Protein AF-A0A9E3BWN0-F1 (afdb_monomer_lite)

Structure (mmCIF, N/CA/C/O backbone):
data_AF-A0A9E3BWN0-F1
#
_entry.id   AF-A0A9E3BWN0-F1
#
loop_
_atom_site.group_PDB
_atom_site.id
_atom_site.type_symbol
_atom_site.label_atom_id
_atom_site.label_alt_id
_atom_site.label_comp_id
_atom_site.label_asym_id
_atom_site.label_entity_id
_atom_site.label_seq_id
_atom_site.pdbx_PDB_ins_code
_atom_site.Cartn_x
_atom_site.Cartn_y
_atom_site.Cartn_z
_atom_site.occupancy
_atom_site.B_iso_or_equiv
_atom_site.auth_seq_id
_atom_site.auth_comp_id
_atom_site.auth_asym_id
_atom_site.auth_atom_id
_atom_site.pdbx_PDB_model_num
ATOM 1 N N . MET A 1 1 ? -15.483 2.558 22.874 1.00 86.69 1 MET A N 1
ATOM 2 C CA . MET A 1 1 ? -15.690 1.824 21.603 1.00 86.69 1 MET A CA 1
ATOM 3 C C . MET A 1 1 ? -14.440 1.974 20.752 1.00 86.69 1 MET A C 1
ATOM 5 O O . MET A 1 1 ? -13.820 3.026 20.837 1.00 86.69 1 MET A O 1
ATOM 9 N N . LYS A 1 2 ? -14.046 0.947 19.989 1.00 94.44 2 LYS A N 1
ATOM 10 C CA . LYS A 1 2 ? -12.927 1.053 19.035 1.00 94.44 2 LYS A CA 1
ATOM 11 C C . LYS A 1 2 ? -13.442 1.607 17.700 1.00 94.44 2 LYS A C 1
ATOM 13 O O . LYS A 1 2 ? -14.548 1.223 17.316 1.00 94.44 2 LYS A O 1
ATOM 18 N N . PRO A 1 3 ? -12.687 2.469 16.999 1.00 98.25 3 PRO A N 1
ATOM 19 C CA . PRO A 1 3 ? -13.048 2.901 15.655 1.00 98.25 3 PRO A CA 1
ATOM 20 C C . PRO A 1 3 ? -13.064 1.715 14.685 1.00 98.25 3 PRO A C 1
ATOM 22 O O . PRO A 1 3 ? -12.302 0.754 14.841 1.00 98.25 3 PRO A O 1
ATOM 25 N N . VAL A 1 4 ? -13.930 1.804 13.678 1.00 98.25 4 VAL A N 1
ATOM 26 C CA . VAL A 1 4 ? -13.941 0.903 12.522 1.00 98.25 4 VAL A CA 1
ATOM 27 C C . VAL A 1 4 ? -13.221 1.618 11.384 1.00 98.25 4 VAL A C 1
ATOM 29 O O . VAL A 1 4 ? -13.568 2.753 11.067 1.00 98.25 4 VAL A O 1
ATOM 32 N N . VAL A 1 5 ? -12.198 0.986 10.811 1.00 98.25 5 VAL A N 1
ATOM 33 C CA . VAL A 1 5 ? -11.317 1.602 9.808 1.00 98.25 5 VAL A CA 1
ATOM 34 C C . VAL A 1 5 ? -11.255 0.712 8.574 1.00 98.25 5 VAL A C 1
ATOM 36 O O . VAL A 1 5 ? -10.855 -0.445 8.670 1.00 98.25 5 VAL A O 1
ATOM 39 N N . ALA A 1 6 ? -11.624 1.253 7.416 1.00 98.12 6 ALA A N 1
ATOM 40 C CA . ALA A 1 6 ? -11.371 0.609 6.133 1.00 98.12 6 ALA A CA 1
ATOM 41 C C . ALA A 1 6 ? -9.892 0.773 5.753 1.00 98.12 6 ALA A C 1
ATOM 43 O O . ALA A 1 6 ? -9.358 1.882 5.789 1.00 98.12 6 ALA A O 1
ATOM 44 N N . PHE A 1 7 ? -9.231 -0.323 5.387 1.00 97.88 7 PHE A N 1
ATOM 45 C CA . PHE A 1 7 ? -7.851 -0.326 4.909 1.00 97.88 7 PHE A CA 1
ATOM 46 C C . PHE A 1 7 ? -7.819 -0.747 3.440 1.00 97.88 7 PHE A C 1
ATOM 48 O O . PHE A 1 7 ? -7.977 -1.925 3.119 1.00 97.88 7 PHE A O 1
ATOM 55 N N . ILE A 1 8 ? -7.635 0.234 2.556 1.00 97.75 8 ILE A N 1
ATOM 56 C CA . ILE A 1 8 ? -7.540 0.035 1.107 1.00 97.75 8 ILE A CA 1
ATOM 57 C C . ILE A 1 8 ? -6.056 0.003 0.734 1.00 97.75 8 ILE A C 1
ATOM 59 O O . ILE A 1 8 ? -5.359 1.011 0.847 1.00 97.75 8 ILE A O 1
ATOM 63 N N . GLY A 1 9 ? -5.564 -1.159 0.307 1.00 96.00 9 GLY A N 1
ATOM 64 C CA . GLY A 1 9 ? -4.188 -1.322 -0.164 1.00 96.00 9 GLY A CA 1
ATOM 65 C C . GLY A 1 9 ? -4.087 -1.030 -1.659 1.00 96.00 9 GLY A C 1
ATOM 66 O O . GLY A 1 9 ? -4.825 -1.623 -2.438 1.00 96.00 9 GLY A O 1
ATOM 67 N N . THR A 1 10 ? -3.183 -0.134 -2.059 1.00 96.62 10 THR A N 1
ATOM 68 C CA . THR A 1 10 ? -2.987 0.266 -3.468 1.00 96.62 10 THR A CA 1
ATOM 69 C C . THR A 1 10 ? -1.663 -0.204 -4.070 1.00 96.62 10 THR A C 1
ATOM 71 O O . THR A 1 10 ? -1.409 0.029 -5.250 1.00 96.62 10 THR A O 1
ATOM 74 N N . GLY A 1 11 ? -0.826 -0.888 -3.288 1.00 95.56 11 GLY A N 1
ATOM 75 C CA . GLY A 1 11 ? 0.510 -1.325 -3.682 1.00 95.56 11 GLY A CA 1
ATOM 76 C C . GLY A 1 11 ? 1.620 -0.453 -3.087 1.00 95.56 11 GLY A C 1
ATOM 77 O O . GLY A 1 11 ? 1.551 -0.017 -1.936 1.00 95.56 11 GLY A O 1
ATOM 78 N N . GLY A 1 12 ? 2.669 -0.215 -3.877 1.00 95.19 12 GLY A N 1
ATOM 79 C CA . GLY A 1 12 ? 3.859 0.533 -3.464 1.00 95.19 12 GLY A CA 1
ATOM 80 C C . GLY A 1 12 ? 4.770 -0.221 -2.487 1.00 95.19 12 GLY A C 1
ATOM 81 O O . GLY A 1 12 ? 4.485 -1.345 -2.071 1.00 95.19 12 GLY A O 1
ATOM 82 N N . THR A 1 13 ? 5.873 0.425 -2.097 1.00 95.50 13 THR A N 1
ATOM 83 C CA . THR A 1 13 ? 6.960 -0.162 -1.292 1.00 95.50 13 THR A CA 1
ATOM 84 C C . THR A 1 13 ? 6.493 -0.881 -0.030 1.00 95.50 13 THR A C 1
ATOM 86 O O . THR A 1 13 ? 6.981 -1.967 0.251 1.00 95.50 13 THR A O 1
ATOM 89 N N . ILE A 1 14 ? 5.523 -0.324 0.707 1.00 95.50 14 ILE A N 1
ATOM 90 C CA . ILE A 1 14 ? 5.004 -0.918 1.955 1.00 95.50 14 ILE A CA 1
ATOM 91 C C . ILE A 1 14 ? 4.444 -2.337 1.761 1.00 95.50 14 ILE A C 1
ATOM 93 O O . ILE A 1 14 ? 4.395 -3.122 2.706 1.00 95.50 14 ILE A O 1
ATOM 97 N N . SER A 1 15 ? 4.016 -2.660 0.540 1.00 96.31 15 SER A N 1
ATOM 98 C CA . SER A 1 15 ? 3.438 -3.952 0.176 1.00 96.31 15 SER A CA 1
ATOM 99 C C . SER A 1 15 ? 4.407 -4.868 -0.574 1.00 96.31 15 SER A C 1
ATOM 101 O O . SER A 1 15 ? 4.126 -6.058 -0.694 1.00 96.31 15 SER A O 1
ATOM 103 N N . SER A 1 16 ? 5.521 -4.349 -1.092 1.00 96.38 16 SER A N 1
ATOM 104 C CA . SER A 1 16 ? 6.426 -5.105 -1.957 1.00 96.38 16 SER A CA 1
ATOM 105 C C . SER A 1 16 ? 7.247 -6.133 -1.180 1.00 96.38 16 SER A C 1
ATOM 107 O O . SER A 1 16 ? 7.717 -5.865 -0.073 1.00 96.38 16 SER A O 1
ATOM 109 N N . LEU A 1 17 ? 7.462 -7.301 -1.782 1.00 96.12 17 LEU A N 1
ATOM 110 C CA . LEU A 1 17 ? 8.323 -8.347 -1.239 1.00 96.12 17 LEU A CA 1
ATOM 111 C C . LEU A 1 17 ? 9.587 -8.490 -2.079 1.00 96.12 17 LEU A C 1
ATOM 113 O O . LEU A 1 17 ? 9.517 -8.880 -3.242 1.00 96.12 17 LEU A O 1
ATOM 117 N N . GLY A 1 18 ? 10.731 -8.236 -1.446 1.00 95.81 18 GLY A N 1
ATOM 118 C CA . GLY A 1 18 ? 12.027 -8.603 -1.996 1.00 95.81 18 GLY A CA 1
ATOM 119 C C . GLY A 1 18 ? 12.276 -10.105 -1.944 1.00 95.81 18 GLY A C 1
ATOM 120 O O . GLY A 1 18 ? 11.481 -10.883 -1.405 1.00 95.81 18 GLY A O 1
ATOM 121 N N . LYS A 1 19 ? 13.409 -10.515 -2.512 1.00 95.69 19 LYS A N 1
ATOM 122 C CA . LYS A 1 19 ? 13.821 -11.925 -2.551 1.00 95.69 19 LYS A CA 1
ATOM 123 C C . LYS A 1 19 ? 13.955 -12.533 -1.148 1.00 95.69 19 LYS A C 1
ATOM 125 O O . LYS A 1 19 ? 13.632 -13.702 -0.946 1.00 95.69 19 LYS A O 1
ATOM 130 N N . ASP A 1 20 ? 14.456 -11.746 -0.203 1.00 94.75 20 ASP A N 1
ATOM 131 C CA . ASP A 1 20 ? 14.648 -12.118 1.194 1.00 94.75 20 ASP A CA 1
ATOM 132 C C . ASP A 1 20 ? 14.619 -10.868 2.095 1.00 94.75 20 ASP A C 1
ATOM 134 O O . ASP A 1 20 ? 14.354 -9.756 1.640 1.00 94.75 20 ASP A O 1
ATOM 138 N N . SER A 1 21 ? 14.857 -11.045 3.396 1.00 94.06 21 SER A N 1
ATOM 139 C CA . SER A 1 21 ? 14.800 -9.958 4.381 1.00 94.06 21 SER A CA 1
ATOM 140 C C . SER A 1 21 ? 15.913 -8.912 4.251 1.00 94.06 21 SER A C 1
ATOM 142 O O . SER A 1 21 ? 15.837 -7.883 4.920 1.00 94.06 21 SER A O 1
ATOM 144 N N . LEU A 1 22 ? 16.964 -9.182 3.471 1.00 96.44 22 LEU A N 1
ATOM 145 C CA . LEU A 1 22 ? 18.092 -8.273 3.246 1.00 96.44 22 LEU A CA 1
ATOM 146 C C . LEU A 1 22 ? 17.989 -7.529 1.908 1.00 96.44 22 LEU A C 1
ATOM 148 O O . LEU A 1 22 ? 18.772 -6.611 1.661 1.00 96.44 22 LEU A O 1
ATOM 152 N N . ASP A 1 23 ? 17.012 -7.874 1.072 1.00 96.12 23 ASP A N 1
ATOM 153 C CA . ASP A 1 23 ? 16.716 -7.177 -0.176 1.00 96.12 23 ASP A CA 1
ATOM 154 C C . ASP A 1 23 ? 15.986 -5.852 0.099 1.00 96.12 23 ASP A C 1
ATOM 156 O O . ASP A 1 23 ? 14.773 -5.724 -0.047 1.00 96.12 23 ASP A O 1
ATOM 160 N N . VAL A 1 24 ? 16.736 -4.864 0.590 1.00 94.25 24 VAL A N 1
ATOM 161 C CA . VAL A 1 24 ? 16.204 -3.565 1.039 1.00 94.25 24 VAL A CA 1
ATOM 162 C C . VAL A 1 24 ? 16.2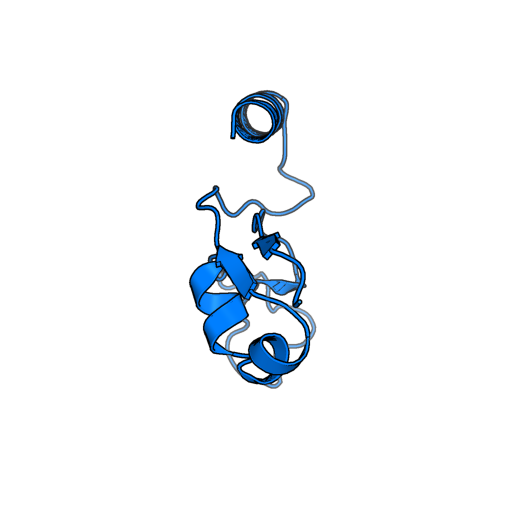18 -2.487 -0.048 1.00 94.25 24 VAL A C 1
ATOM 164 O O . VAL A 1 24 ? 15.637 -1.421 0.147 1.00 94.25 24 VAL A O 1
ATOM 167 N N . VAL A 1 25 ? 16.873 -2.751 -1.184 1.00 95.25 25 VAL A N 1
ATOM 168 C CA . VAL A 1 25 ? 17.005 -1.802 -2.304 1.00 95.25 25 VAL A CA 1
ATOM 169 C C . VAL A 1 25 ? 16.182 -2.256 -3.506 1.00 95.25 25 VAL A C 1
ATOM 171 O O . VAL A 1 25 ? 15.348 -1.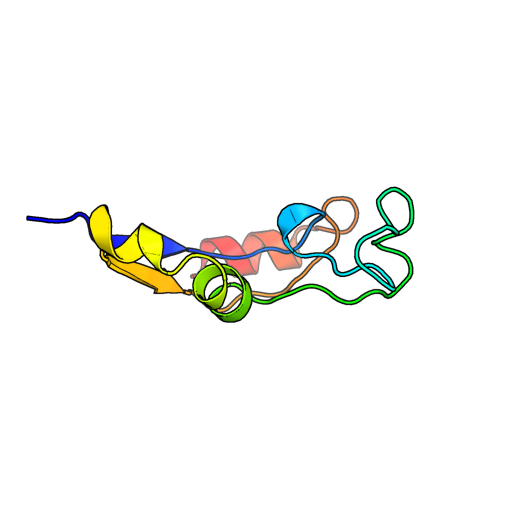490 -3.986 1.00 95.25 25 VAL A O 1
ATOM 174 N N . ASP A 1 26 ? 16.348 -3.508 -3.938 1.00 95.19 26 ASP A N 1
ATOM 175 C CA . ASP A 1 26 ? 15.753 -4.041 -5.169 1.00 95.19 26 ASP A CA 1
ATOM 176 C C . ASP A 1 26 ? 14.496 -4.884 -4.900 1.00 95.19 26 ASP A C 1
ATOM 178 O O . ASP A 1 26 ? 14.064 -5.669 -5.745 1.00 95.19 26 ASP A O 1
ATOM 182 N N . TYR A 1 27 ? 13.830 -4.655 -3.762 1.00 94.12 27 TYR A N 1
ATOM 183 C CA . TYR A 1 27 ? 12.634 -5.393 -3.341 1.00 94.12 27 TYR A CA 1
ATOM 184 C C . TYR A 1 27 ? 11.503 -5.398 -4.381 1.00 94.12 27 TYR A C 1
ATOM 186 O O . TYR A 1 27 ? 10.640 -6.271 -4.375 1.00 94.12 27 TYR A O 1
ATOM 194 N N . ALA A 1 28 ? 11.459 -4.400 -5.266 1.00 92.62 28 ALA A N 1
ATOM 195 C CA . ALA A 1 28 ? 10.442 -4.296 -6.306 1.00 92.62 28 ALA A CA 1
ATOM 196 C C . ALA A 1 28 ? 10.721 -5.210 -7.513 1.00 92.62 28 ALA A C 1
ATOM 198 O O . ALA A 1 28 ? 9.802 -5.474 -8.288 1.00 92.62 28 ALA A O 1
ATOM 199 N N . ALA A 1 29 ? 11.948 -5.720 -7.672 1.00 94.12 29 ALA A N 1
ATOM 200 C CA . ALA A 1 29 ? 12.357 -6.526 -8.824 1.00 94.12 29 ALA A CA 1
ATOM 201 C C . ALA A 1 29 ? 11.594 -7.857 -8.936 1.00 94.12 29 ALA A C 1
ATOM 203 O O . ALA A 1 29 ? 11.454 -8.395 -10.031 1.00 94.12 29 ALA A O 1
ATOM 204 N N . GLN A 1 30 ? 11.063 -8.374 -7.823 1.00 92.00 30 GLN A N 1
ATOM 205 C CA . GLN A 1 30 ? 10.214 -9.571 -7.815 1.00 92.00 30 GLN A CA 1
ATOM 206 C C . GLN A 1 30 ? 8.818 -9.318 -8.401 1.00 92.00 30 GLN A C 1
ATOM 208 O O . GLN A 1 30 ? 8.130 -10.268 -8.767 1.00 92.00 30 GLN A O 1
ATOM 213 N N . GLY A 1 31 ? 8.361 -8.062 -8.461 1.00 92.69 31 GLY A N 1
ATOM 214 C CA . GLY A 1 31 ? 7.006 -7.731 -8.910 1.00 92.69 31 GLY A CA 1
ATOM 215 C C . GLY A 1 31 ? 5.893 -8.278 -8.004 1.00 92.69 31 GLY A C 1
ATOM 216 O O . GLY A 1 31 ? 4.736 -8.315 -8.416 1.00 92.69 31 GLY A O 1
ATOM 217 N N . VAL A 1 32 ? 6.220 -8.704 -6.779 1.00 95.06 32 VAL A N 1
ATOM 218 C CA . VAL A 1 32 ? 5.258 -9.248 -5.814 1.00 95.06 32 VAL A CA 1
ATOM 219 C C . VAL A 1 32 ? 4.888 -8.172 -4.802 1.00 95.06 32 VAL A 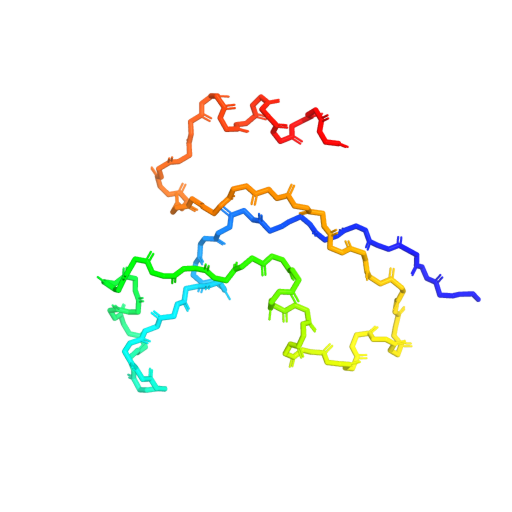C 1
ATOM 221 O O . VAL A 1 32 ? 5.750 -7.642 -4.103 1.00 95.06 32 VAL A O 1
ATOM 224 N N . MET A 1 33 ? 3.593 -7.880 -4.695 1.00 96.31 33 MET A N 1
ATOM 225 C CA . MET A 1 33 ? 3.026 -6.964 -3.706 1.00 96.31 33 MET A CA 1
ATOM 226 C C . MET A 1 33 ? 1.920 -7.663 -2.917 1.00 96.31 33 MET A C 1
ATOM 228 O O . MET A 1 33 ? 1.068 -8.332 -3.501 1.00 96.31 33 MET A O 1
ATOM 232 N N . LEU A 1 34 ? 1.917 -7.479 -1.601 1.00 97.38 34 LEU A N 1
ATOM 233 C CA . LEU A 1 34 ? 0.888 -7.971 -0.693 1.00 97.38 34 LEU A CA 1
ATOM 234 C C . LEU A 1 34 ? -0.426 -7.207 -0.869 1.00 97.38 34 LEU A C 1
ATOM 236 O O . LEU A 1 34 ? -0.433 -5.982 -0.977 1.00 97.38 34 LEU A O 1
ATOM 240 N N . HIS A 1 35 ? -1.551 -7.912 -0.841 1.00 97.81 35 HIS A N 1
ATOM 241 C CA . HIS A 1 35 ? -2.867 -7.288 -0.715 1.00 97.81 35 HIS A CA 1
ATOM 242 C C . HIS A 1 35 ? -3.139 -6.823 0.725 1.00 97.81 35 HIS A C 1
ATOM 244 O O . HIS A 1 35 ? -2.445 -7.198 1.673 1.00 97.81 35 HIS A O 1
ATOM 250 N N . ALA A 1 36 ? -4.158 -5.975 0.888 1.00 97.69 36 ALA A N 1
ATOM 251 C CA . ALA A 1 36 ? -4.507 -5.339 2.157 1.00 97.69 36 ALA A CA 1
ATOM 252 C C . ALA A 1 36 ? -4.664 -6.334 3.321 1.00 97.69 36 ALA A C 1
ATOM 254 O O . ALA A 1 36 ? -4.126 -6.116 4.405 1.00 97.69 36 ALA A O 1
ATOM 255 N N . ASP A 1 37 ? -5.359 -7.446 3.095 1.00 97.81 37 ASP A N 1
ATOM 256 C CA . ASP A 1 37 ? -5.554 -8.520 4.071 1.00 97.81 37 ASP A CA 1
ATOM 257 C C . ASP A 1 37 ? -4.230 -9.188 4.475 1.00 97.81 37 ASP A C 1
ATOM 259 O O . ASP A 1 37 ? -3.984 -9.420 5.661 1.00 97.81 37 ASP A O 1
ATOM 263 N N . GLN A 1 38 ? -3.341 -9.422 3.509 1.00 98.06 38 GLN A N 1
ATOM 264 C CA . GLN A 1 38 ? -2.027 -10.017 3.744 1.00 98.06 38 GLN A CA 1
ATOM 265 C C . GLN A 1 38 ? -1.095 -9.080 4.526 1.00 98.06 38 GLN A C 1
ATOM 267 O O . GLN A 1 38 ? -0.281 -9.558 5.319 1.00 98.06 38 GLN A O 1
ATOM 272 N N . ILE A 1 39 ? -1.214 -7.761 4.338 1.00 97.56 39 ILE A N 1
ATOM 273 C CA . ILE A 1 39 ? -0.511 -6.766 5.161 1.00 97.56 39 ILE A CA 1
ATOM 274 C C . ILE A 1 39 ? -1.059 -6.813 6.590 1.00 97.56 39 ILE A C 1
ATOM 276 O O . ILE A 1 39 ? -0.288 -6.985 7.532 1.00 97.56 39 ILE A O 1
ATOM 280 N N . LEU A 1 40 ? -2.382 -6.733 6.772 1.00 97.69 40 LEU A N 1
ATOM 281 C CA . LEU A 1 40 ? -3.002 -6.741 8.105 1.00 97.69 40 LEU A CA 1
ATOM 282 C C . LEU A 1 40 ? -2.707 -8.023 8.895 1.00 97.69 40 LEU A C 1
ATOM 284 O O . LEU A 1 40 ? -2.548 -7.967 10.115 1.00 97.69 40 LEU A O 1
ATOM 288 N N . ALA A 1 41 ? -2.585 -9.169 8.222 1.00 97.94 41 ALA A N 1
ATOM 289 C CA . ALA A 1 41 ? -2.212 -10.432 8.856 1.00 97.94 41 ALA A CA 1
ATOM 290 C C . ALA A 1 41 ? -0.842 -10.377 9.562 1.00 97.94 41 ALA A C 1
ATOM 292 O O . ALA A 1 41 ? -0.621 -11.131 10.511 1.00 97.94 41 ALA A O 1
ATOM 293 N N . ARG A 1 42 ? 0.056 -9.473 9.142 1.00 97.25 42 ARG A N 1
ATOM 294 C CA . ARG A 1 42 ? 1.390 -9.289 9.738 1.00 97.25 42 ARG A CA 1
ATOM 295 C C . ARG A 1 42 ? 1.401 -8.398 10.981 1.00 97.25 42 ARG A C 1
ATOM 297 O O . ARG A 1 42 ? 2.385 -8.437 11.708 1.00 97.25 42 ARG A O 1
ATOM 304 N N . PHE A 1 43 ? 0.327 -7.648 11.239 1.00 97.19 43 PHE A N 1
ATOM 305 C CA . PHE A 1 43 ? 0.231 -6.688 12.348 1.00 97.19 43 PHE A CA 1
ATOM 306 C C . PHE A 1 43 ? -0.976 -6.991 13.251 1.00 97.19 43 PHE A C 1
ATOM 308 O O . PHE A 1 43 ? -1.946 -6.220 13.305 1.00 97.19 43 PHE A O 1
ATOM 315 N N . PRO A 1 44 ? -0.982 -8.141 13.954 1.00 96.75 44 PRO A N 1
ATOM 316 C CA . PRO A 1 44 ? -2.105 -8.537 14.796 1.00 96.75 44 PRO A CA 1
ATOM 317 C C . PRO A 1 44 ? -2.438 -7.541 15.921 1.00 96.75 44 PRO A C 1
ATOM 319 O O . PRO A 1 44 ? -3.586 -7.519 16.384 1.00 96.75 44 PRO A O 1
ATOM 322 N N . GLU A 1 45 ? -1.474 -6.724 16.342 1.00 97.44 45 GLU A N 1
ATOM 323 C CA . GLU A 1 45 ? -1.583 -5.678 17.359 1.00 97.44 45 GLU A CA 1
ATOM 324 C C . GLU A 1 45 ? -2.560 -4.555 16.987 1.00 97.44 45 GLU A C 1
ATOM 326 O O . GLU A 1 45 ? -3.116 -3.922 17.884 1.00 97.44 45 GLU A O 1
ATOM 331 N N . LEU A 1 46 ? -2.880 -4.363 15.700 1.00 96.81 46 LEU A N 1
ATOM 332 C CA . LEU A 1 46 ? -3.876 -3.372 15.264 1.00 96.81 46 LEU A CA 1
ATOM 333 C C . LEU A 1 46 ? -5.251 -3.599 15.907 1.00 96.81 46 LEU A C 1
ATOM 335 O O . LEU A 1 46 ? -5.989 -2.644 16.168 1.00 96.81 46 LEU A O 1
ATOM 339 N N . ARG A 1 47 ? -5.567 -4.853 16.265 1.00 95.81 47 ARG A N 1
ATOM 340 C CA . ARG A 1 47 ? -6.800 -5.208 16.986 1.00 95.81 47 ARG A C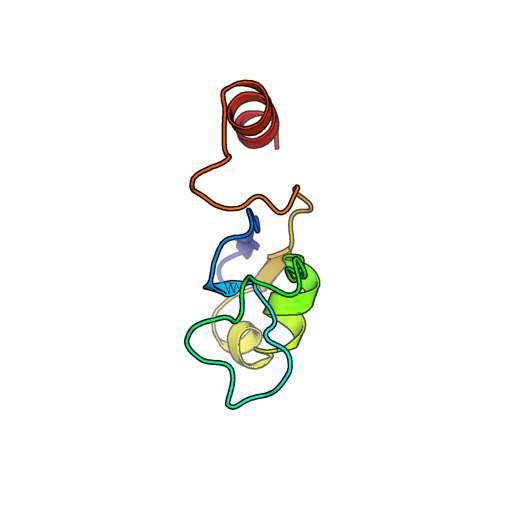A 1
ATOM 341 C C . ARG A 1 47 ? -6.905 -4.531 18.349 1.00 95.81 47 ARG A C 1
ATOM 343 O O . ARG A 1 47 ? -8.000 -4.470 18.907 1.00 95.81 47 ARG A O 1
ATOM 350 N N . GLN A 1 48 ? -5.806 -4.035 18.918 1.00 97.56 48 GLN A N 1
ATOM 351 C CA . GLN A 1 48 ? -5.814 -3.305 20.186 1.00 97.56 48 GLN A CA 1
ATOM 352 C C . GLN A 1 48 ? -6.443 -1.915 20.036 1.00 97.56 48 GLN A C 1
ATOM 354 O O . GLN A 1 48 ? -7.145 -1.482 20.949 1.00 97.56 48 GLN A O 1
ATOM 359 N N . VAL A 1 49 ? -6.282 -1.271 18.876 1.00 97.44 49 VAL A N 1
ATOM 360 C CA . VAL A 1 49 ? -6.657 0.137 18.665 1.00 97.44 49 VAL A CA 1
ATOM 361 C C . VAL A 1 49 ? -7.861 0.330 17.742 1.00 97.44 49 VAL A C 1
ATOM 363 O O . VAL A 1 49 ? -8.568 1.322 17.895 1.00 97.44 49 VAL A O 1
ATOM 366 N N . ALA A 1 50 ? -8.149 -0.608 16.832 1.00 98.31 50 ALA A N 1
ATOM 367 C CA . ALA A 1 50 ? -9.244 -0.484 15.866 1.00 98.31 50 ALA A CA 1
ATOM 368 C C . ALA A 1 50 ? -9.814 -1.842 15.420 1.00 98.31 50 ALA A C 1
ATOM 370 O O . ALA A 1 50 ? -9.169 -2.884 15.542 1.00 98.31 50 ALA A O 1
ATOM 371 N N . THR A 1 51 ? -11.026 -1.814 14.860 1.00 97.88 51 THR A N 1
ATOM 372 C CA . THR A 1 51 ? -11.538 -2.888 13.997 1.00 97.88 51 THR A CA 1
ATOM 373 C C . THR A 1 51 ? -11.184 -2.523 12.560 1.00 97.88 51 THR A C 1
ATOM 375 O O . THR A 1 51 ? -11.847 -1.682 11.957 1.00 97.88 51 THR A O 1
ATOM 378 N N . VAL A 1 52 ? -10.102 -3.099 12.037 1.00 98.25 52 VAL A N 1
ATOM 379 C CA . VAL A 1 52 ? -9.607 -2.788 10.689 1.00 98.25 52 VAL A CA 1
ATOM 380 C C . VAL A 1 52 ? -10.183 -3.784 9.686 1.00 98.25 52 VAL A C 1
ATOM 382 O O . VAL A 1 52 ? -10.054 -4.993 9.879 1.00 98.25 52 VAL A O 1
ATOM 385 N N . ILE A 1 53 ? -10.824 -3.279 8.634 1.00 97.94 53 ILE A N 1
ATOM 386 C CA . ILE A 1 53 ? -11.469 -4.072 7.585 1.00 97.94 53 ILE A CA 1
ATOM 387 C C . ILE A 1 53 ? -10.647 -3.912 6.301 1.00 97.94 53 ILE A C 1
ATOM 389 O O . ILE A 1 53 ? 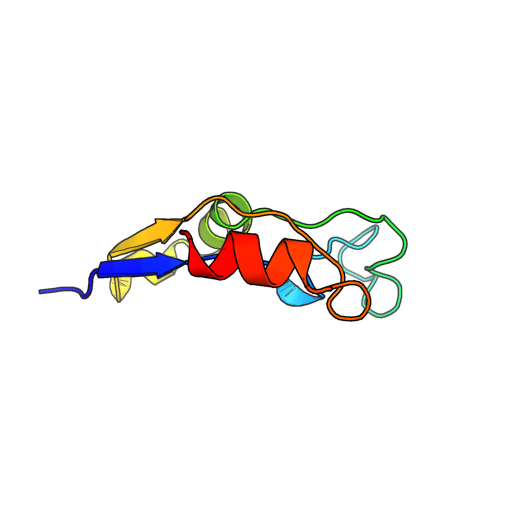-10.560 -2.791 5.795 1.00 97.94 53 ILE A O 1
ATOM 393 N N . PRO A 1 54 ? -10.031 -4.982 5.763 1.00 97.88 54 PRO A N 1
ATOM 394 C CA . PRO A 1 54 ? -9.365 -4.900 4.471 1.00 97.88 54 PRO A CA 1
ATOM 395 C C . PRO A 1 54 ? -10.404 -4.691 3.369 1.00 97.88 54 PRO A C 1
ATOM 397 O O . PRO A 1 54 ? -11.401 -5.411 3.301 1.00 97.88 54 PRO A O 1
ATOM 400 N N . VAL A 1 55 ? -10.149 -3.726 2.493 1.00 97.88 55 VAL A N 1
ATOM 401 C CA . VAL A 1 55 ? -10.957 -3.479 1.299 1.00 97.88 55 VAL A CA 1
ATOM 402 C C . VAL A 1 55 ? -10.136 -3.903 0.079 1.00 97.88 55 VAL A C 1
ATOM 404 O O . VAL A 1 55 ? -9.059 -3.338 -0.144 1.00 97.88 55 VAL A O 1
ATOM 407 N N . PRO A 1 56 ? -10.590 -4.908 -0.693 1.00 94.06 56 PRO A N 1
ATOM 408 C CA . PRO A 1 56 ? -9.884 -5.360 -1.883 1.00 94.06 56 PRO A CA 1
ATOM 409 C C . PRO A 1 56 ? -9.754 -4.252 -2.929 1.00 94.06 56 PRO A C 1
ATOM 411 O O . PRO A 1 56 ? -10.737 -3.643 -3.341 1.00 94.06 56 PRO A O 1
ATOM 414 N N . TYR A 1 57 ? -8.528 -4.038 -3.391 1.00 96.31 57 TYR A N 1
ATOM 415 C CA . TYR A 1 57 ? -8.198 -3.185 -4.524 1.00 96.31 57 TYR A CA 1
ATOM 416 C C . TYR A 1 57 ? -6.922 -3.720 -5.194 1.00 96.31 57 TYR A C 1
ATOM 418 O O . TYR A 1 57 ? -6.262 -4.633 -4.681 1.00 96.31 57 TYR A O 1
ATOM 426 N N . ARG A 1 58 ? -6.599 -3.206 -6.382 1.00 93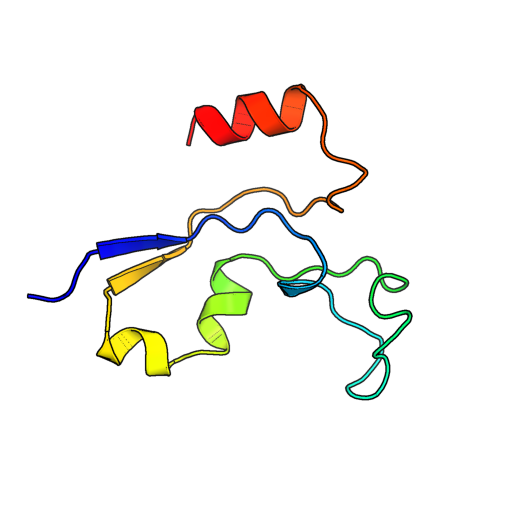.81 58 ARG A N 1
ATOM 427 C CA . ARG A 1 58 ? -5.415 -3.619 -7.143 1.00 93.81 58 ARG A CA 1
ATOM 428 C C . ARG A 1 58 ? -4.122 -3.099 -6.507 1.00 93.81 58 ARG A C 1
ATOM 430 O O . ARG A 1 58 ? -4.062 -1.974 -6.020 1.00 93.81 58 ARG A O 1
ATOM 437 N N . ASN A 1 59 ? -3.066 -3.894 -6.630 1.00 95.50 59 ASN A N 1
ATOM 438 C CA . ASN A 1 59 ? -1.709 -3.468 -6.313 1.00 95.50 59 ASN A CA 1
ATOM 439 C C . ASN A 1 59 ? -1.054 -2.884 -7.562 1.00 95.50 59 ASN A C 1
ATOM 441 O O . ASN A 1 59 ? -1.009 -3.541 -8.602 1.00 95.50 59 ASN A O 1
ATOM 445 N N . VAL A 1 60 ? -0.569 -1.650 -7.462 1.00 94.19 60 VAL A N 1
ATOM 446 C CA . VAL A 1 60 ? 0.069 -0.926 -8.563 1.00 94.19 60 VAL A CA 1
ATOM 447 C C . VAL A 1 60 ? 1.317 -0.214 -8.023 1.00 94.19 60 VAL A C 1
ATOM 449 O O . VAL A 1 60 ? 1.264 0.371 -6.936 1.00 94.19 60 VAL A O 1
ATOM 452 N N . PRO A 1 61 ? 2.463 -0.246 -8.730 1.00 93.44 61 PRO A N 1
ATOM 453 C CA . PRO A 1 61 ? 3.577 0.643 -8.416 1.00 93.44 61 PRO A CA 1
ATOM 454 C C . PRO A 1 61 ? 3.117 2.102 -8.485 1.00 93.44 61 PRO A C 1
ATOM 456 O O . PRO A 1 61 ? 2.437 2.494 -9.425 1.00 93.44 61 PRO A O 1
ATOM 459 N N . SER A 1 62 ? 3.484 2.941 -7.517 1.00 91.50 62 SER A N 1
ATOM 460 C CA . SER A 1 62 ? 2.923 4.301 -7.429 1.00 91.50 62 SER A CA 1
ATOM 461 C C . SER A 1 62 ? 3.255 5.201 -8.627 1.00 91.50 62 SER A C 1
ATOM 463 O O . SER A 1 62 ? 2.522 6.149 -8.887 1.00 91.50 62 SER A O 1
ATOM 465 N N . PHE A 1 63 ? 4.325 4.907 -9.370 1.00 92.88 63 PHE A N 1
ATOM 466 C CA . PHE A 1 63 ? 4.666 5.603 -10.616 1.00 92.88 63 PHE A CA 1
ATOM 467 C C . PHE A 1 63 ? 3.830 5.148 -11.826 1.00 92.88 63 PHE A C 1
ATOM 469 O O . PHE A 1 63 ? 3.891 5.788 -12.870 1.00 92.88 63 PHE A O 1
ATOM 476 N N . ASP A 1 64 ? 3.069 4.060 -11.693 1.00 94.62 64 ASP A N 1
ATOM 477 C CA . ASP A 1 64 ? 2.296 3.401 -12.756 1.00 94.62 64 ASP A CA 1
ATOM 478 C C . ASP A 1 64 ? 0.773 3.488 -12.509 1.00 94.62 64 ASP A C 1
ATOM 480 O O . ASP A 1 64 ? -0.020 2.681 -12.995 1.00 94.62 64 ASP A O 1
ATOM 484 N N . ILE A 1 65 ? 0.336 4.466 -11.706 1.00 94.38 65 ILE A N 1
ATOM 485 C CA . ILE A 1 65 ? -1.081 4.717 -11.419 1.00 94.38 65 ILE A CA 1
ATOM 486 C C . ILE A 1 65 ? -1.644 5.811 -12.334 1.00 94.38 65 ILE A C 1
ATOM 488 O O . ILE A 1 65 ? -1.157 6.941 -12.365 1.00 94.38 65 ILE A O 1
ATOM 492 N N . PHE A 1 66 ? -2.725 5.497 -13.050 1.00 96.62 66 PHE A N 1
ATOM 493 C CA . PHE A 1 66 ? -3.357 6.401 -14.009 1.00 96.62 66 PHE A CA 1
ATOM 494 C C . PHE A 1 66 ? -4.861 6.546 -13.755 1.00 96.62 66 PHE A C 1
ATOM 496 O O . PHE A 1 66 ? -5.426 6.021 -12.794 1.00 96.62 66 PHE A O 1
ATOM 503 N N . TYR A 1 67 ? -5.530 7.316 -14.616 1.00 97.75 67 TYR A N 1
ATOM 504 C CA . TYR A 1 67 ? -6.951 7.637 -14.482 1.00 97.75 67 TYR A CA 1
ATOM 505 C C . TYR A 1 67 ? -7.874 6.419 -14.269 1.00 97.75 67 TYR A C 1
ATOM 507 O O . TYR A 1 67 ? -8.747 6.513 -13.404 1.00 97.75 67 TYR A O 1
ATOM 515 N N . PRO A 1 68 ? -7.716 5.275 -14.974 1.00 96.75 68 PRO A N 1
ATOM 516 C CA . PRO A 1 68 ? -8.575 4.113 -14.747 1.00 96.75 68 PRO A CA 1
ATOM 517 C C . PRO A 1 68 ? -8.531 3.618 -13.298 1.00 96.75 68 PRO A C 1
ATOM 519 O O . PRO A 1 68 ? -9.579 3.376 -12.704 1.00 96.75 68 PRO A O 1
ATOM 522 N N . GLN A 1 69 ? -7.332 3.547 -12.719 1.00 96.69 69 GLN A N 1
ATOM 523 C CA . GLN A 1 69 ? -7.107 3.128 -11.340 1.00 96.69 69 GLN A CA 1
ATOM 524 C C . GLN A 1 69 ? -7.733 4.132 -10.363 1.00 96.69 69 GLN A C 1
ATOM 526 O O . GLN A 1 69 ? -8.509 3.756 -9.491 1.00 96.69 69 GLN A O 1
ATOM 531 N N . TRP A 1 70 ? -7.492 5.431 -10.559 1.00 96.06 70 TRP A N 1
ATOM 532 C CA . TRP A 1 70 ? -8.105 6.467 -9.719 1.00 96.06 70 TRP A CA 1
ATOM 533 C C . TRP A 1 70 ? -9.636 6.438 -9.746 1.00 96.06 70 TRP A C 1
ATOM 535 O O . TRP A 1 70 ? -10.273 6.595 -8.706 1.00 96.06 70 TRP A O 1
ATOM 545 N N . ARG A 1 71 ? -10.234 6.208 -10.919 1.00 97.44 71 ARG A N 1
ATOM 546 C CA . ARG A 1 71 ? -11.688 6.091 -11.060 1.00 97.44 71 ARG A CA 1
ATOM 547 C C . ARG A 1 71 ? -12.234 4.870 -10.322 1.00 97.44 71 ARG A C 1
ATOM 549 O O . ARG A 1 71 ? -13.275 4.982 -9.690 1.00 97.44 71 ARG A O 1
ATOM 556 N N . GLU A 1 72 ? -11.558 3.726 -10.409 1.00 96.62 72 GLU A N 1
ATOM 557 C CA . GLU A 1 72 ? -11.938 2.525 -9.653 1.00 96.62 72 GLU A CA 1
ATOM 558 C C . GLU A 1 72 ? -11.861 2.766 -8.141 1.00 96.62 72 GLU A C 1
ATOM 560 O O . GLU A 1 72 ? -12.785 2.395 -7.426 1.00 96.62 72 GLU A O 1
ATOM 565 N N . LEU A 1 73 ? -10.806 3.437 -7.666 1.00 95.81 73 LEU A N 1
ATOM 566 C CA . LEU A 1 73 ? -10.587 3.705 -6.243 1.00 95.81 73 LEU A CA 1
ATOM 567 C C . LEU A 1 73 ? -11.689 4.571 -5.612 1.00 95.81 73 LEU A C 1
ATOM 569 O O . LEU A 1 73 ? -12.096 4.312 -4.487 1.00 95.81 73 LEU A O 1
ATOM 573 N N . VAL A 1 74 ? -12.178 5.592 -6.323 1.00 96.69 74 VAL A N 1
ATOM 574 C CA . VAL A 1 74 ? -13.243 6.491 -5.829 1.00 96.69 74 VAL A CA 1
ATOM 575 C C . VAL A 1 74 ? -14.612 5.797 -5.740 1.00 96.69 74 VAL A C 1
ATOM 577 O O . VAL A 1 74 ? -15.509 6.303 -5.071 1.00 96.69 74 VAL A O 1
ATOM 580 N N . LEU A 1 75 ? -14.790 4.658 -6.414 1.00 95.75 75 LEU A N 1
ATOM 581 C CA . LEU A 1 75 ? -16.052 3.911 -6.458 1.00 95.75 75 LEU A CA 1
ATOM 582 C C . LEU A 1 75 ? -16.132 2.764 -5.433 1.00 95.75 75 LEU A C 1
ATOM 584 O O . LEU A 1 75 ? -17.123 2.032 -5.448 1.00 95.75 75 LEU A O 1
ATOM 588 N N . LEU A 1 76 ? -15.108 2.595 -4.590 1.00 93.19 76 LEU A N 1
ATOM 589 C CA . LEU A 1 76 ? -15.104 1.659 -3.457 1.00 93.19 76 LEU A CA 1
ATOM 590 C C . LEU A 1 76 ? -15.891 2.216 -2.265 1.00 93.19 76 LEU A C 1
ATOM 592 O O . LEU A 1 76 ? -16.578 1.401 -1.609 1.00 93.19 76 LEU A O 1
#

Secondary structure (DSSP, 8-state):
-PPEEEEE---SGGGB--SSTT--SSGGGG--B--HHHHHTT-GGGGGT-EEEEE------GGG--HHHHHHHHT-

Sequence (76 aa):
MKPVVAFIGTGGTISSLGKDSLDVVDYAAQGVMLHADQILARFPELRQVATVIPVPYRNVPSFDIFYPQWRELVLL

Radius of gyration: 14.04 Å; chains: 1; bounding box: 34×20×36 Å

pLDDT: mean 95.97, std 2.0, range [86.69, 98.31]

Foldseek 3Di:
DAAEEEDEAAAEDLFFAAPDPPRPPCSCVVVGGDARVRSVVVCVVVVVHHNYDYDDDDHDHPVGDDDVRVVVVVVD